Protein AF-A0A843AAJ0-F1 (afdb_monomer_lite)

Secondary structure (DSSP, 8-state):
---EEE----SS-SEEEEEE-TTS-EEEEEE-SS-EEEEEESS-TTT-HHHHHHHT-HHHHHHHHHHHHHHHHHHT-SS-----------

Foldseek 3Di:
DDWDWDDDDDPQFPTKTKDADPQQKIKIWTHNPVDIDIDIQNHDCVVPVPCSCVRVNVVVVVVVVVVVCVVVVVVVPDDDDDDDDDDDDD

Radius of gyration: 18.64 Å; chains: 1; bounding box: 50×24×52 Å

Structure (mmCIF, N/CA/C/O backbone):
data_AF-A0A843AAJ0-F1
#
_entry.id   AF-A0A843AAJ0-F1
#
loop_
_atom_site.group_PDB
_atom_site.id
_atom_site.type_symbol
_atom_site.label_atom_id
_atom_site.label_alt_id
_atom_site.label_comp_id
_atom_site.label_asym_id
_atom_site.label_entity_id
_atom_site.label_seq_id
_atom_site.pdbx_PDB_ins_code
_atom_site.Cartn_x
_atom_site.Cartn_y
_atom_site.Cartn_z
_atom_site.occupancy
_atom_site.B_iso_or_equiv
_atom_site.auth_seq_id
_atom_site.auth_comp_id
_atom_site.auth_asym_id
_atom_site.auth_atom_id
_atom_site.pdbx_PDB_model_num
ATOM 1 N N . MET A 1 1 ? 15.861 -2.350 -6.121 1.00 66.44 1 MET A N 1
ATOM 2 C CA . MET A 1 1 ? 14.733 -3.201 -5.673 1.00 66.44 1 MET A CA 1
ATOM 3 C C . MET A 1 1 ? 13.480 -2.652 -6.336 1.00 66.44 1 MET A C 1
ATOM 5 O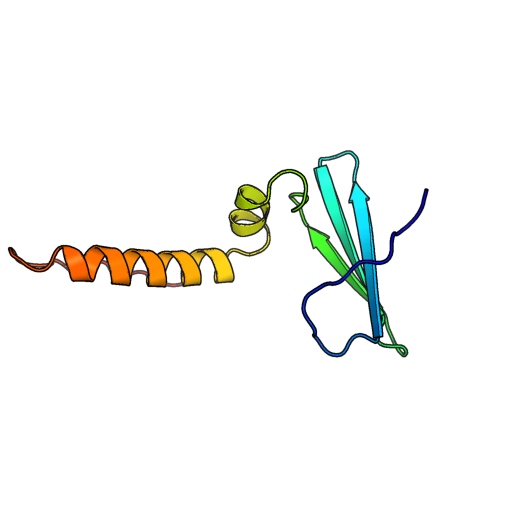 O . MET A 1 1 ? 13.331 -1.441 -6.335 1.00 66.44 1 MET A O 1
ATOM 9 N N . GLY A 1 2 ? 12.665 -3.492 -6.975 1.00 89.19 2 GLY A N 1
ATOM 10 C CA . GLY A 1 2 ? 11.441 -3.076 -7.674 1.00 89.19 2 GLY A CA 1
ATOM 11 C C . GLY A 1 2 ? 10.183 -3.608 -6.990 1.00 89.19 2 GLY A C 1
ATOM 12 O O . GLY A 1 2 ? 10.235 -4.026 -5.832 1.00 89.19 2 GLY A O 1
ATOM 13 N N . PHE A 1 3 ? 9.070 -3.612 -7.720 1.00 94.50 3 PHE A N 1
ATOM 14 C CA . PHE A 1 3 ? 7.812 -4.209 -7.279 1.00 94.50 3 PHE A CA 1
ATOM 15 C C . PHE A 1 3 ? 7.983 -5.691 -6.906 1.00 94.50 3 PHE A C 1
ATOM 17 O O . PHE A 1 3 ? 8.671 -6.446 -7.598 1.00 94.50 3 PHE A O 1
ATOM 24 N N . LYS A 1 4 ? 7.344 -6.112 -5.812 1.00 95.62 4 LYS A N 1
ATOM 25 C CA . LYS A 1 4 ? 7.306 -7.499 -5.331 1.00 95.62 4 LYS A CA 1
ATOM 26 C C . LYS A 1 4 ? 5.943 -8.098 -5.629 1.00 95.62 4 LYS A C 1
ATOM 28 O O . LYS A 1 4 ? 4.942 -7.414 -5.478 1.00 95.62 4 LYS A O 1
ATOM 33 N N . LYS A 1 5 ? 5.892 -9.371 -6.019 1.00 95.94 5 LYS A N 1
ATOM 34 C CA . LYS A 1 5 ? 4.615 -10.064 -6.219 1.00 95.94 5 LYS A CA 1
ATOM 35 C C . LYS A 1 5 ? 3.912 -10.256 -4.873 1.00 95.94 5 LYS A C 1
ATOM 37 O O . LYS A 1 5 ? 4.545 -10.715 -3.921 1.00 95.94 5 LYS A O 1
ATOM 42 N N . THR A 1 6 ? 2.630 -9.925 -4.809 1.00 94.62 6 THR A N 1
ATOM 43 C CA . THR A 1 6 ? 1.790 -10.055 -3.612 1.00 94.62 6 THR A CA 1
ATOM 44 C C . THR A 1 6 ? 0.513 -10.833 -3.919 1.00 94.62 6 THR A C 1
ATOM 46 O O . THR A 1 6 ? 0.277 -11.254 -5.052 1.00 94.62 6 THR A O 1
ATOM 49 N N . LEU A 1 7 ? -0.279 -11.091 -2.879 1.00 91.56 7 LEU A N 1
ATOM 50 C CA . LEU A 1 7 ? -1.612 -11.675 -2.972 1.00 91.56 7 LEU A CA 1
ATOM 51 C C . LEU A 1 7 ? -2.593 -10.660 -2.388 1.00 91.56 7 LEU A C 1
ATOM 53 O O . LEU A 1 7 ? -2.643 -10.483 -1.172 1.00 91.56 7 LEU A O 1
ATOM 57 N N . GLY A 1 8 ? -3.301 -9.954 -3.265 1.00 87.62 8 GLY A N 1
ATOM 58 C CA . GLY A 1 8 ? -4.365 -9.032 -2.893 1.00 87.62 8 GLY A CA 1
ATOM 59 C C . GLY A 1 8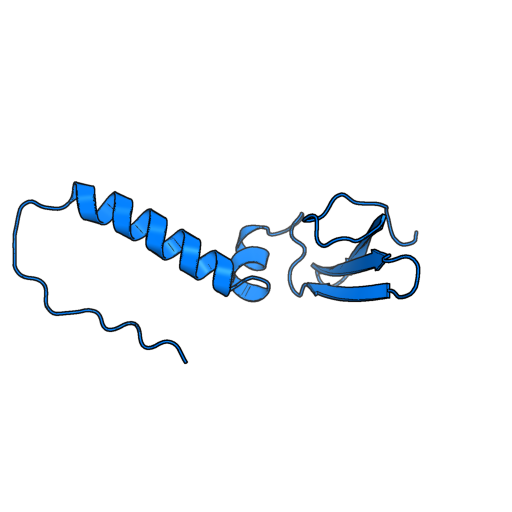 ? -5.748 -9.671 -2.987 1.00 87.62 8 GLY A C 1
ATOM 60 O O . GLY A 1 8 ? -5.909 -10.868 -3.230 1.00 87.62 8 GLY A O 1
ATOM 61 N N . GLU A 1 9 ? -6.770 -8.845 -2.789 1.00 87.75 9 GLU A N 1
ATOM 62 C CA . GLU A 1 9 ? -8.168 -9.237 -2.962 1.00 87.75 9 GLU A CA 1
ATOM 63 C C . GLU A 1 9 ? -8.443 -9.648 -4.425 1.00 87.75 9 GLU A C 1
ATOM 65 O O . GLU A 1 9 ? -8.130 -8.873 -5.334 1.00 87.75 9 GLU A O 1
ATOM 70 N N . PRO A 1 10 ? -9.063 -10.815 -4.688 1.00 91.56 10 PRO A N 1
ATOM 71 C CA . PRO A 1 10 ? -9.407 -11.228 -6.046 1.00 91.56 10 PRO A CA 1
ATOM 72 C C . PRO A 1 10 ? -10.448 -10.293 -6.685 1.00 91.56 10 PRO A C 1
ATOM 74 O O . PRO A 1 10 ? -11.607 -10.254 -6.282 1.00 91.56 10 PRO A O 1
ATOM 77 N N . LYS A 1 11 ? -10.036 -9.564 -7.722 1.00 92.56 11 LYS A N 1
ATOM 78 C CA . LYS A 1 11 ? -10.836 -8.612 -8.521 1.00 92.56 11 LYS A CA 1
ATOM 79 C C . LYS A 1 11 ? -10.852 -8.959 -10.016 1.00 92.56 11 LYS A C 1
ATOM 81 O O . LYS A 1 11 ? -11.324 -8.166 -10.825 1.00 92.56 11 LYS A O 1
ATOM 86 N N . GLY A 1 12 ? -10.349 -10.139 -10.383 1.00 95.12 12 GLY A N 1
ATOM 87 C CA . GLY A 1 12 ? -10.202 -10.590 -11.773 1.00 95.12 12 GLY A CA 1
ATOM 88 C C . GLY A 1 12 ? -8.824 -10.313 -12.382 1.00 95.12 12 GLY A C 1
ATOM 89 O O . GLY A 1 12 ? -8.617 -10.573 -13.564 1.00 95.12 12 GLY A O 1
ATOM 90 N N . GLN A 1 13 ? -7.881 -9.809 -11.589 1.00 97.00 13 GLN A N 1
ATOM 91 C CA . GLN A 1 13 ? -6.489 -9.648 -11.980 1.00 97.00 13 GLN A CA 1
ATOM 92 C C . GLN A 1 13 ? -5.757 -10.999 -12.038 1.00 97.00 13 GLN A C 1
ATOM 94 O O . GLN A 1 13 ? -6.061 -11.937 -11.299 1.00 97.00 13 GLN A O 1
ATOM 99 N N . ARG A 1 14 ? -4.765 -11.091 -12.924 1.00 97.25 14 ARG A N 1
ATOM 100 C CA . ARG A 1 14 ? -3.872 -12.244 -13.121 1.00 97.25 14 ARG A CA 1
ATOM 101 C C . ARG A 1 14 ? -2.731 -12.268 -12.106 1.00 97.25 14 ARG A C 1
ATOM 103 O O . ARG A 1 14 ? -2.222 -13.342 -11.779 1.00 97.25 14 ARG A O 1
ATOM 110 N N . ALA A 1 15 ? -2.286 -11.092 -11.672 1.00 96.88 15 ALA A N 1
ATOM 111 C CA . ALA A 1 15 ? -1.226 -10.933 -10.691 1.00 96.88 15 ALA A CA 1
ATOM 112 C C . ALA A 1 15 ? -1.322 -9.586 -9.972 1.00 96.88 15 ALA A C 1
ATOM 114 O O . ALA A 1 15 ? -1.794 -8.593 -10.531 1.00 96.88 15 ALA A O 1
ATOM 115 N N . ASP A 1 16 ? -0.774 -9.567 -8.762 1.00 97.69 16 ASP A N 1
ATOM 116 C CA . ASP A 1 16 ? -0.682 -8.392 -7.912 1.00 97.69 16 ASP A CA 1
ATOM 117 C C . ASP A 1 16 ? 0.784 -8.144 -7.594 1.00 97.69 16 ASP A C 1
ATOM 119 O O . ASP A 1 16 ? 1.569 -9.075 -7.364 1.00 97.69 16 ASP A O 1
ATOM 123 N N . TYR A 1 17 ? 1.143 -6.871 -7.556 1.00 96.94 17 TYR A N 1
ATOM 124 C CA . TYR A 1 17 ? 2.461 -6.434 -7.160 1.00 96.94 17 TYR A CA 1
ATOM 125 C C . TYR A 1 17 ? 2.369 -5.257 -6.198 1.00 96.94 17 TYR A C 1
ATOM 127 O O . TYR A 1 17 ? 1.494 -4.404 -6.335 1.00 96.94 17 TYR A O 1
ATOM 135 N N . SER A 1 18 ? 3.308 -5.165 -5.261 1.00 96.00 18 SER A N 1
ATOM 136 C CA . SER A 1 18 ? 3.415 -4.046 -4.333 1.00 96.00 18 SER A CA 1
ATOM 137 C C . SER A 1 18 ? 4.807 -3.432 -4.307 1.00 96.00 18 SER A C 1
ATOM 139 O O . SER A 1 18 ? 5.820 -4.097 -4.551 1.00 96.00 18 SER A O 1
ATOM 141 N N . TYR A 1 19 ? 4.859 -2.142 -3.992 1.00 95.88 19 TYR A N 1
ATOM 142 C CA . TYR A 1 19 ? 6.096 -1.424 -3.732 1.00 95.88 19 TYR A CA 1
ATOM 143 C C . TYR A 1 19 ? 5.921 -0.487 -2.527 1.00 95.8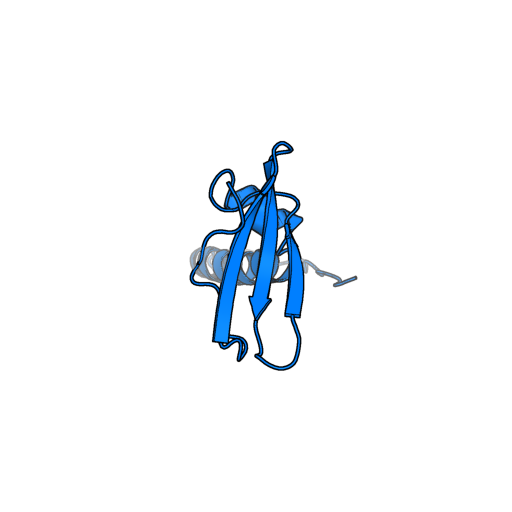8 19 TYR A C 1
ATOM 145 O O . TYR A 1 19 ? 5.099 0.432 -2.603 1.00 95.88 19 TYR A O 1
ATOM 153 N N . PRO A 1 20 ? 6.656 -0.700 -1.418 1.00 95.00 20 PRO A N 1
ATOM 154 C CA . PRO A 1 20 ? 6.624 0.204 -0.274 1.00 95.00 20 PRO A CA 1
ATOM 155 C C . PRO A 1 20 ? 7.345 1.514 -0.610 1.00 95.00 20 PRO A C 1
ATOM 157 O O . PRO A 1 20 ? 8.405 1.513 -1.239 1.00 95.00 20 PRO A O 1
ATOM 160 N N . LEU A 1 21 ? 6.777 2.635 -0.178 1.00 94.44 21 LEU A N 1
ATOM 161 C CA . LEU A 1 21 ? 7.341 3.969 -0.356 1.00 94.44 21 LEU A CA 1
ATOM 162 C C . LEU A 1 21 ? 8.062 4.418 0.920 1.00 94.44 21 LEU A C 1
ATOM 164 O O . LEU A 1 21 ? 7.643 4.111 2.034 1.00 94.44 21 LEU A O 1
ATOM 168 N N . GLU A 1 22 ? 9.119 5.214 0.769 1.00 93.56 22 GLU A N 1
ATOM 169 C CA . GLU A 1 22 ? 9.912 5.718 1.903 1.00 93.56 22 GLU A CA 1
ATOM 170 C C . GLU A 1 22 ? 9.093 6.588 2.865 1.00 93.56 22 GLU A C 1
ATOM 172 O O . GLU A 1 22 ? 9.351 6.616 4.066 1.00 93.56 22 GLU A O 1
ATOM 177 N N . ASN A 1 23 ? 8.052 7.252 2.353 1.00 93.88 23 ASN A N 1
ATOM 178 C CA . ASN A 1 23 ? 7.139 8.064 3.152 1.00 93.88 23 ASN A CA 1
ATOM 179 C C . ASN A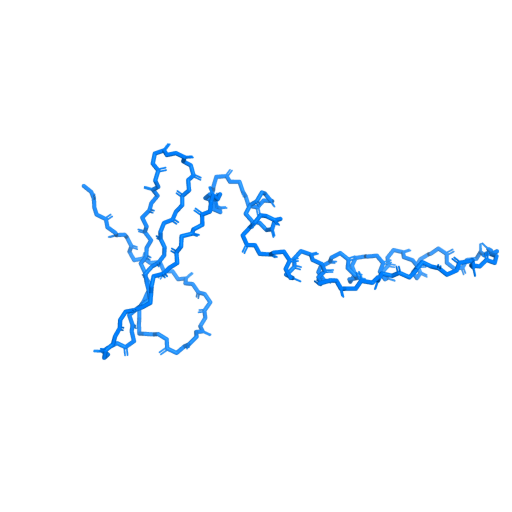 1 23 ? 6.130 7.233 3.970 1.00 93.88 23 ASN A C 1
ATOM 181 O O . ASN A 1 23 ? 5.236 7.810 4.582 1.00 93.88 23 ASN A O 1
ATOM 185 N N . GLY A 1 24 ? 6.247 5.902 3.969 1.00 93.44 24 GLY A N 1
ATOM 186 C CA . GLY A 1 24 ? 5.356 5.007 4.701 1.00 93.44 24 GLY A CA 1
ATOM 187 C C . GLY A 1 24 ? 4.038 4.693 3.995 1.00 93.44 24 GLY A C 1
ATOM 188 O O . GLY A 1 24 ? 3.179 4.098 4.633 1.00 93.44 24 GLY A O 1
ATOM 189 N N . GLY A 1 25 ? 3.882 5.068 2.722 1.00 95.69 25 GLY A N 1
ATOM 190 C CA . GLY A 1 25 ? 2.784 4.608 1.868 1.00 95.69 25 GLY A CA 1
ATOM 191 C C . GLY A 1 25 ? 3.169 3.387 1.033 1.00 95.69 25 GLY A C 1
ATOM 192 O O . GLY A 1 25 ? 4.289 2.876 1.119 1.00 95.69 25 GLY A O 1
ATOM 193 N N . ARG A 1 26 ? 2.264 2.942 0.161 1.00 95.38 26 ARG A N 1
ATOM 194 C CA . ARG A 1 26 ? 2.493 1.783 -0.713 1.00 95.38 26 ARG A CA 1
ATOM 195 C C . ARG A 1 26 ? 1.838 1.977 -2.073 1.00 95.38 26 ARG A C 1
ATOM 197 O O . ARG A 1 26 ? 0.804 2.621 -2.187 1.00 95.38 26 ARG A O 1
ATOM 204 N N . ILE A 1 27 ? 2.449 1.437 -3.123 1.00 95.88 27 ILE A N 1
ATOM 205 C CA . ILE A 1 27 ? 1.816 1.321 -4.441 1.00 95.88 27 ILE A CA 1
ATOM 206 C C . ILE A 1 27 ? 1.430 -0.133 -4.652 1.00 95.88 27 ILE A C 1
ATOM 208 O O . ILE A 1 27 ? 2.271 -1.019 -4.507 1.00 95.88 27 ILE A O 1
ATOM 212 N N . HIS A 1 28 ? 0.187 -0.361 -5.050 1.00 95.69 28 HIS A N 1
ATOM 213 C CA . HIS A 1 28 ? -0.312 -1.649 -5.501 1.00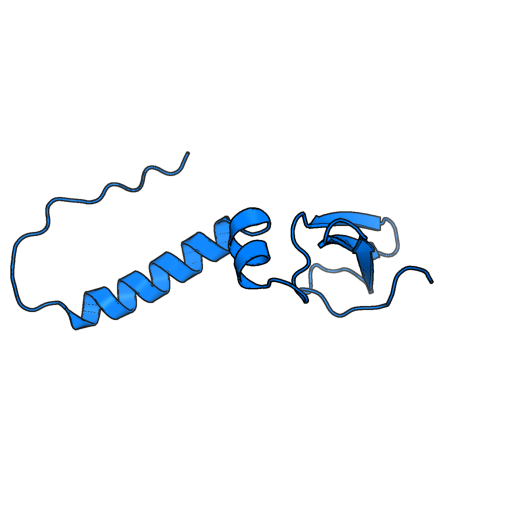 95.69 28 HIS A CA 1
ATOM 214 C C . HIS A 1 28 ? -0.626 -1.592 -6.987 1.00 95.69 28 HIS A C 1
ATOM 216 O O . HIS A 1 28 ? -1.314 -0.686 -7.455 1.00 95.69 28 HIS A O 1
ATOM 222 N N . LEU A 1 29 ? -0.134 -2.582 -7.718 1.00 96.44 29 LEU A N 1
ATOM 223 C CA . LEU A 1 29 ? -0.296 -2.727 -9.152 1.00 96.44 29 LEU A CA 1
ATOM 224 C C . LEU A 1 29 ? -0.979 -4.063 -9.443 1.00 96.44 29 LEU A C 1
ATOM 226 O O . LEU A 1 29 ? -0.477 -5.117 -9.062 1.00 96.44 29 LEU A O 1
ATOM 230 N N . LEU A 1 30 ? -2.114 -4.007 -10.126 1.00 97.25 30 LEU A N 1
ATOM 231 C CA . LEU A 1 30 ? -2.902 -5.156 -10.548 1.00 97.25 30 LEU A CA 1
ATOM 232 C C . LEU A 1 30 ? -2.740 -5.332 -12.057 1.00 97.25 30 LEU A C 1
ATOM 234 O O . LEU A 1 30 ? -2.987 -4.389 -12.813 1.00 97.25 30 LEU A O 1
ATOM 238 N N . ASP A 1 31 ? -2.347 -6.528 -12.481 1.00 97.56 31 ASP A N 1
ATOM 239 C CA . ASP A 1 31 ? -2.199 -6.916 -13.886 1.00 97.56 31 ASP A CA 1
ATOM 240 C C . ASP A 1 31 ? -3.445 -7.675 -14.356 1.00 97.56 31 ASP A C 1
ATOM 242 O O . ASP A 1 31 ? -3.703 -8.780 -13.878 1.00 97.56 31 ASP A O 1
ATOM 246 N N . TYR A 1 32 ? -4.211 -7.120 -15.296 1.00 97.56 32 TYR A N 1
ATOM 247 C CA . TYR A 1 32 ? -5.370 -7.799 -15.899 1.00 97.56 32 TYR A CA 1
ATOM 248 C C . TYR A 1 32 ? -5.029 -8.489 -17.232 1.00 97.56 32 TYR A C 1
ATOM 250 O O . TYR A 1 32 ? -5.825 -9.259 -17.766 1.00 97.56 32 TYR A O 1
ATOM 258 N N . GLY A 1 33 ? -3.811 -8.301 -17.740 1.00 97.44 33 GLY A N 1
ATOM 259 C CA . GLY A 1 33 ? -3.303 -8.838 -18.999 1.00 97.44 33 GLY A CA 1
ATOM 260 C C . GLY A 1 33 ? -3.455 -7.901 -20.194 1.00 97.44 33 GLY A C 1
ATOM 261 O O . GLY A 1 33 ? -2.585 -7.899 -21.059 1.00 97.44 33 GLY A O 1
ATOM 262 N N . ASP A 1 34 ? -4.520 -7.108 -20.236 1.00 97.75 34 ASP A N 1
ATOM 263 C CA . ASP A 1 34 ? -4.791 -6.078 -21.247 1.00 97.75 34 ASP A CA 1
ATOM 264 C C . ASP A 1 34 ? -4.481 -4.662 -20.735 1.00 97.75 34 ASP A C 1
ATOM 266 O O . ASP A 1 34 ? -4.144 -3.767 -21.510 1.00 97.75 34 ASP A O 1
ATOM 270 N N . HIS A 1 35 ? -4.565 -4.461 -19.421 1.00 97.44 35 HIS A N 1
ATOM 271 C CA . HIS A 1 35 ? -4.243 -3.211 -18.757 1.00 97.44 35 HIS A CA 1
ATOM 272 C C . HIS A 1 35 ? -3.709 -3.446 -17.342 1.00 97.44 35 HIS A C 1
ATOM 274 O O . HIS A 1 35 ? -3.840 -4.524 -16.754 1.00 97.44 35 HIS A O 1
ATOM 280 N N . TYR A 1 36 ? -3.142 -2.382 -16.779 1.00 96.62 36 TYR A N 1
ATOM 281 C CA . TYR A 1 36 ? -2.766 -2.320 -15.376 1.00 96.62 36 TYR A CA 1
ATOM 282 C C . TYR A 1 36 ? -3.682 -1.355 -14.631 1.00 96.62 36 TYR A C 1
ATOM 284 O O . TYR A 1 36 ? -4.026 -0.286 -15.143 1.00 96.62 36 TYR A O 1
ATOM 292 N N . ARG A 1 37 ? -4.032 -1.694 -13.390 1.00 97.38 37 ARG A N 1
ATOM 293 C CA . ARG A 1 37 ? -4.577 -0.727 -12.428 1.00 97.38 37 ARG A CA 1
ATOM 294 C C . ARG A 1 37 ? -3.579 -0.519 -11.313 1.00 97.38 37 ARG A C 1
ATOM 296 O O . ARG A 1 37 ? -3.146 -1.480 -10.691 1.00 97.38 37 ARG A O 1
ATOM 303 N N . ALA A 1 38 ? -3.265 0.737 -11.038 1.00 95.44 38 ALA A N 1
ATOM 304 C CA . ALA A 1 38 ? -2.467 1.110 -9.887 1.00 95.44 38 ALA A CA 1
ATOM 305 C C . ALA A 1 38 ? -3.337 1.852 -8.872 1.00 95.44 38 ALA A C 1
ATOM 307 O O . ALA A 1 38 ? -4.149 2.694 -9.255 1.00 95.44 38 ALA A O 1
ATOM 308 N N . HIS A 1 39 ? -3.145 1.564 -7.591 1.00 93.44 39 HIS A N 1
ATOM 309 C CA . HIS A 1 39 ? -3.602 2.425 -6.506 1.00 93.44 39 HIS A CA 1
ATOM 310 C C . HIS A 1 39 ? -2.446 2.718 -5.558 1.00 93.44 39 HIS A C 1
ATOM 312 O O . HIS A 1 39 ? -1.467 1.970 -5.488 1.00 93.44 39 HIS A O 1
ATOM 318 N N . ARG A 1 40 ? -2.552 3.853 -4.873 1.00 94.44 40 ARG A N 1
ATOM 319 C CA . ARG A 1 40 ? -1.595 4.285 -3.867 1.00 94.44 40 ARG A CA 1
ATOM 320 C C . ARG A 1 40 ? -2.301 4.312 -2.525 1.00 94.44 40 ARG A C 1
ATOM 322 O O . ARG A 1 40 ? -3.273 5.045 -2.377 1.00 94.44 40 ARG A O 1
ATOM 329 N N . ASP A 1 41 ? -1.744 3.575 -1.583 1.00 94.81 41 ASP A N 1
ATOM 330 C CA . ASP A 1 41 ? -2.093 3.651 -0.177 1.00 94.81 41 ASP A CA 1
ATOM 331 C C . ASP A 1 41 ? -1.257 4.756 0.468 1.00 94.81 41 ASP A C 1
ATOM 333 O O . ASP A 1 41 ? -0.039 4.865 0.240 1.00 94.81 41 ASP A O 1
ATOM 337 N N . ASN A 1 42 ? -1.908 5.596 1.265 1.00 95.31 42 ASN A N 1
ATOM 338 C CA . ASN A 1 42 ? -1.229 6.610 2.060 1.00 95.31 42 ASN A CA 1
ATOM 339 C C . ASN A 1 42 ? -0.491 5.972 3.235 1.00 95.31 42 ASN A C 1
ATOM 341 O O . ASN A 1 42 ? 0.581 6.457 3.605 1.00 95.31 42 ASN A O 1
ATOM 345 N N . VAL A 1 43 ? -1.044 4.887 3.782 1.00 95.25 43 VAL A N 1
ATOM 346 C CA . VAL A 1 43 ? -0.487 4.145 4.909 1.00 95.25 43 VAL A CA 1
ATOM 347 C C . VAL A 1 43 ? -0.207 2.708 4.483 1.00 95.25 43 VAL A C 1
ATOM 349 O O . VAL A 1 43 ? -1.092 1.988 4.027 1.00 95.25 43 VAL A O 1
ATOM 352 N N . ASP A 1 44 ? 1.048 2.288 4.628 1.00 92.88 44 ASP A N 1
ATOM 353 C CA . ASP A 1 44 ? 1.479 0.930 4.317 1.00 92.88 44 ASP A CA 1
ATOM 354 C C . ASP A 1 44 ? 0.797 -0.079 5.272 1.00 92.88 44 ASP A C 1
ATOM 356 O O . ASP A 1 44 ? 1.014 -0.003 6.489 1.00 92.88 44 ASP A O 1
ATOM 360 N N . PRO A 1 45 ? 0.013 -1.044 4.749 1.00 91.50 45 PRO A N 1
ATOM 361 C CA . PRO A 1 45 ? -0.744 -1.993 5.565 1.00 91.50 45 PRO A CA 1
ATOM 362 C C . PRO A 1 45 ? 0.133 -2.961 6.371 1.00 91.50 45 PRO A C 1
ATOM 364 O O . PRO A 1 45 ? -0.325 -3.473 7.391 1.00 91.50 45 PRO A O 1
ATOM 367 N N . ASP A 1 46 ? 1.387 -3.200 5.968 1.00 91.75 46 ASP A N 1
ATOM 368 C CA . ASP A 1 46 ? 2.309 -4.053 6.732 1.00 91.75 46 ASP A CA 1
ATOM 369 C C . ASP A 1 46 ? 2.930 -3.291 7.910 1.00 91.75 46 ASP A C 1
ATOM 371 O O . ASP A 1 46 ? 3.407 -3.906 8.866 1.00 91.75 46 ASP A O 1
ATOM 375 N N . ARG A 1 47 ? 2.956 -1.953 7.837 1.00 92.81 47 ARG A N 1
ATOM 376 C CA . ARG A 1 47 ? 3.515 -1.087 8.882 1.00 92.81 47 ARG A CA 1
ATOM 377 C C . ARG A 1 47 ? 2.452 -0.612 9.868 1.00 92.81 47 ARG A C 1
ATOM 379 O O . ARG A 1 47 ? 2.708 -0.631 11.070 1.00 92.81 47 ARG A O 1
ATOM 386 N N . ASP A 1 48 ? 1.306 -0.156 9.371 1.00 93.75 48 ASP A N 1
ATOM 387 C CA . ASP A 1 48 ? 0.191 0.342 10.179 1.00 93.75 48 ASP A CA 1
ATOM 388 C C . ASP A 1 48 ? -1.159 -0.116 9.585 1.00 93.75 48 ASP A C 1
ATOM 390 O O . ASP A 1 48 ? -1.806 0.616 8.828 1.00 93.75 48 ASP A O 1
ATOM 394 N N . PRO A 1 49 ? -1.608 -1.340 9.922 1.00 91.56 49 PRO A N 1
ATOM 395 C CA . PRO A 1 49 ? -2.839 -1.912 9.378 1.00 91.56 49 PRO A CA 1
ATOM 396 C C . PRO A 1 49 ? -4.103 -1.170 9.837 1.00 91.56 49 PRO A C 1
ATOM 398 O O . PRO A 1 49 ? -5.100 -1.150 9.114 1.00 91.56 49 PRO A O 1
ATOM 401 N N . ILE A 1 50 ? -4.083 -0.551 11.025 1.00 92.81 50 ILE A N 1
ATOM 402 C CA . ILE A 1 50 ? -5.228 0.210 11.546 1.00 92.81 50 ILE A CA 1
ATOM 403 C C . ILE A 1 50 ? -5.323 1.552 10.821 1.00 92.81 50 ILE A C 1
ATOM 405 O O . ILE A 1 50 ? -6.406 1.921 10.361 1.00 92.81 50 ILE A O 1
ATOM 409 N N . GLY A 1 51 ? -4.201 2.260 10.675 1.00 92.56 51 GLY A N 1
ATOM 410 C CA . GLY A 1 51 ? -4.131 3.490 9.893 1.00 92.56 51 GLY A CA 1
ATOM 411 C C . GLY A 1 51 ? -4.562 3.258 8.448 1.00 92.56 51 GLY A C 1
ATOM 412 O O . GLY A 1 51 ? -5.424 3.980 7.951 1.00 92.56 51 GLY A O 1
ATOM 413 N N . HIS A 1 52 ? -4.067 2.197 7.807 1.00 93.25 52 HIS A N 1
ATOM 414 C CA . HIS A 1 52 ? -4.495 1.812 6.460 1.00 93.25 52 HIS A CA 1
ATOM 415 C C . HIS A 1 52 ? -6.017 1.619 6.364 1.00 93.25 52 HIS A C 1
ATOM 417 O O . HIS A 1 52 ? -6.670 2.168 5.475 1.00 93.25 52 HIS A O 1
ATOM 423 N N . LEU A 1 53 ? -6.617 0.901 7.320 1.00 91.56 53 LEU A N 1
ATOM 424 C CA . LEU A 1 53 ? -8.061 0.680 7.334 1.00 91.56 53 LEU A CA 1
ATOM 425 C C . LEU A 1 53 ? -8.854 1.997 7.431 1.00 91.56 53 LEU A C 1
ATOM 427 O O . LEU A 1 53 ? -9.865 2.152 6.749 1.00 91.56 53 LEU A O 1
ATOM 431 N N . ILE A 1 54 ? -8.403 2.942 8.257 1.00 92.00 54 ILE A N 1
ATOM 432 C CA . ILE A 1 54 ? -9.089 4.223 8.487 1.00 92.00 54 ILE A CA 1
ATOM 433 C C . ILE A 1 54 ? -8.917 5.177 7.299 1.00 92.00 54 ILE A C 1
ATOM 435 O O . ILE A 1 54 ? -9.897 5.779 6.856 1.00 92.00 54 ILE A O 1
ATOM 439 N N . TYR A 1 55 ? -7.690 5.329 6.796 1.00 91.88 55 TYR A N 1
ATOM 440 C CA . TYR A 1 55 ? -7.351 6.361 5.812 1.00 91.88 55 TYR A CA 1
ATOM 441 C C . TYR A 1 55 ? -7.526 5.903 4.363 1.00 91.88 55 TYR A C 1
ATOM 443 O O . TYR A 1 55 ? -7.976 6.693 3.535 1.00 91.88 55 TYR A O 1
ATOM 451 N N . ASP A 1 56 ? -7.215 4.643 4.057 1.00 91.38 56 ASP A N 1
ATOM 452 C CA . ASP A 1 56 ? -7.253 4.119 2.687 1.00 91.38 56 ASP A CA 1
ATOM 453 C C . ASP A 1 56 ? -8.510 3.266 2.422 1.00 91.38 56 ASP A C 1
ATOM 455 O O . ASP A 1 56 ? -8.948 3.140 1.277 1.00 91.38 56 ASP A O 1
ATOM 459 N N . SER A 1 57 ? -9.155 2.734 3.472 1.00 88.69 57 SER A N 1
ATOM 460 C CA . SER A 1 57 ? -10.350 1.873 3.369 1.00 88.69 57 SER A CA 1
ATOM 461 C C . SER A 1 57 ? -11.549 2.306 4.246 1.00 88.69 57 SER A C 1
ATOM 463 O O . SER A 1 57 ? -12.175 1.459 4.899 1.00 88.69 57 SER A O 1
ATOM 465 N N . PRO A 1 58 ? -11.980 3.587 4.232 1.00 85.88 58 PRO A N 1
ATOM 466 C CA . PRO A 1 58 ? -12.975 4.116 5.178 1.00 85.88 58 PRO A CA 1
ATOM 467 C C . PRO A 1 58 ? -14.327 3.386 5.134 1.00 85.88 58 PRO A C 1
ATOM 469 O O . PRO A 1 58 ? -14.989 3.213 6.156 1.00 85.88 58 PRO A O 1
ATOM 472 N N . ARG A 1 59 ? -14.739 2.885 3.963 1.00 86.69 59 ARG A N 1
ATOM 473 C CA . ARG A 1 59 ? -15.973 2.090 3.826 1.00 86.69 59 ARG A CA 1
ATOM 474 C C . ARG A 1 59 ? -15.912 0.775 4.604 1.00 86.69 59 ARG A C 1
ATOM 476 O O . ARG A 1 59 ? -16.906 0.385 5.211 1.00 86.69 59 ARG A O 1
ATOM 483 N N . ILE A 1 60 ? -14.761 0.104 4.590 1.00 85.75 60 ILE A N 1
ATOM 484 C CA . ILE A 1 60 ? -14.556 -1.150 5.324 1.00 85.75 60 ILE A CA 1
ATOM 485 C C . ILE A 1 60 ? -14.500 -0.854 6.824 1.00 85.75 60 ILE A C 1
ATOM 487 O O . ILE A 1 60 ? -15.137 -1.561 7.604 1.00 85.75 60 ILE A O 1
ATOM 491 N N . ALA A 1 61 ? -13.826 0.230 7.224 1.00 86.62 61 ALA A N 1
ATOM 492 C CA . ALA A 1 61 ? -13.793 0.678 8.615 1.00 86.62 61 ALA A CA 1
ATOM 493 C C . ALA A 1 61 ? -15.208 0.905 9.179 1.00 86.62 61 ALA A C 1
ATOM 495 O O . ALA A 1 61 ? -15.538 0.393 10.250 1.00 86.62 61 ALA A O 1
ATOM 496 N N . LEU A 1 62 ? -16.072 1.600 8.429 1.00 88.12 62 LEU A N 1
ATOM 497 C CA . LEU A 1 62 ? -17.468 1.832 8.816 1.00 88.12 62 LEU A CA 1
ATOM 498 C C . LEU A 1 62 ? -18.272 0.530 8.921 1.00 88.12 62 LEU A C 1
ATOM 500 O O . LEU A 1 62 ? -19.009 0.343 9.890 1.00 88.12 62 LEU A O 1
ATOM 504 N N . ALA A 1 63 ? -18.120 -0.381 7.956 1.00 88.56 63 ALA A N 1
ATOM 505 C CA . ALA A 1 63 ? -18.812 -1.669 7.980 1.00 88.56 63 ALA A CA 1
ATOM 506 C C . ALA A 1 63 ? -18.414 -2.508 9.207 1.00 88.56 63 ALA A C 1
ATOM 508 O O . ALA A 1 63 ? -19.281 -3.043 9.901 1.00 88.56 63 ALA A O 1
ATOM 509 N N . LEU A 1 64 ? -17.116 -2.576 9.518 1.00 87.75 64 LEU A N 1
ATOM 510 C CA . LEU A 1 64 ? -16.614 -3.263 10.709 1.00 87.75 64 LEU A CA 1
ATOM 511 C C . LEU A 1 64 ? -17.119 -2.602 11.996 1.00 87.75 64 LEU A C 1
ATOM 513 O O . LEU A 1 64 ? -17.591 -3.300 12.895 1.00 87.75 64 LEU A O 1
ATOM 517 N N . GLY A 1 65 ? -17.093 -1.269 12.062 1.00 87.69 65 GLY A N 1
ATOM 518 C CA . GLY A 1 65 ? -17.625 -0.509 13.194 1.00 87.69 65 GLY A CA 1
ATOM 519 C C . GLY A 1 65 ? -19.107 -0.794 13.450 1.00 87.69 65 GLY A C 1
ATOM 520 O O . GLY A 1 65 ? -19.496 -1.027 14.594 1.00 87.69 65 GLY A O 1
ATOM 521 N N . ALA A 1 66 ? -19.926 -0.864 12.397 1.00 89.62 66 ALA A N 1
ATOM 522 C CA . ALA A 1 66 ? -21.347 -1.189 12.510 1.00 89.62 66 ALA A CA 1
ATOM 523 C C . ALA A 1 66 ? -21.588 -2.621 13.021 1.00 89.62 66 ALA A C 1
ATOM 525 O O . ALA A 1 66 ? -22.454 -2.832 13.872 1.00 89.62 66 ALA A O 1
ATOM 526 N N . ILE A 1 67 ? -20.809 -3.603 12.549 1.00 90.25 67 ILE A N 1
ATOM 527 C CA . ILE A 1 67 ? -20.910 -4.998 13.008 1.00 90.25 67 ILE A CA 1
ATOM 528 C C . ILE A 1 67 ? -20.536 -5.100 14.489 1.00 90.25 67 ILE A C 1
ATOM 530 O O . ILE A 1 67 ? -21.302 -5.652 15.281 1.00 90.25 67 ILE A O 1
ATOM 534 N N . VAL A 1 68 ? -19.386 -4.540 14.876 1.00 90.06 68 VAL A N 1
ATOM 535 C CA . VAL A 1 68 ? -18.906 -4.568 16.266 1.00 90.06 68 VAL A CA 1
ATOM 536 C C . VAL A 1 68 ? -19.877 -3.826 17.185 1.00 90.06 68 VAL A C 1
ATOM 538 O O . VAL A 1 68 ? -20.286 -4.372 18.209 1.00 90.06 68 VAL A O 1
ATOM 541 N N . GLY A 1 69 ? -20.318 -2.627 16.797 1.00 88.50 69 GLY A N 1
ATOM 542 C CA . GLY A 1 69 ? -21.305 -1.848 17.545 1.00 88.50 69 GLY A CA 1
ATOM 543 C C . GLY A 1 69 ? -22.642 -2.577 17.694 1.00 88.50 69 GLY A C 1
ATOM 544 O O . GLY A 1 69 ? -23.218 -2.584 18.778 1.00 88.50 69 GLY A O 1
ATOM 545 N N . GLY A 1 70 ? -23.107 -3.268 16.649 1.00 89.69 70 GLY A N 1
ATOM 546 C CA . GLY A 1 70 ? -24.317 -4.088 16.705 1.00 89.69 70 GLY A CA 1
ATOM 547 C C . GLY A 1 70 ? -24.195 -5.295 17.643 1.00 89.69 70 GLY A C 1
ATOM 548 O O . GLY A 1 70 ? -25.149 -5.616 18.353 1.00 89.69 70 GLY A O 1
ATOM 549 N N . LEU A 1 71 ? -23.034 -5.955 17.680 1.00 86.75 71 LEU A N 1
ATOM 550 C CA . LEU A 1 71 ? -22.768 -7.072 18.595 1.00 86.75 71 LEU A CA 1
ATOM 551 C C . LEU A 1 71 ? -22.682 -6.604 20.054 1.00 86.75 71 LEU A C 1
ATOM 553 O O . LEU A 1 71 ? -23.329 -7.191 20.923 1.00 86.75 71 LEU A O 1
ATOM 557 N N . LEU A 1 72 ? -21.945 -5.522 20.318 1.00 83.62 72 LEU 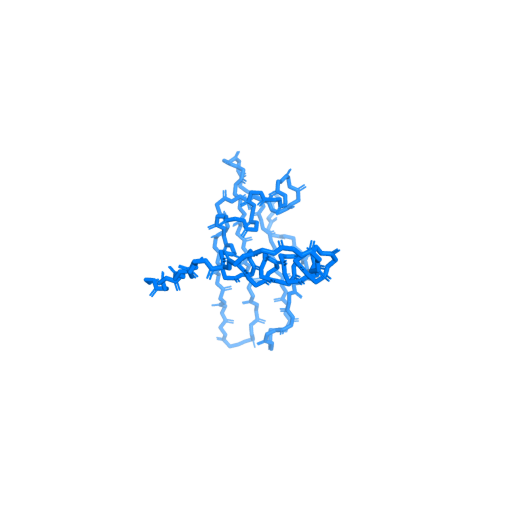A N 1
ATOM 558 C CA . LEU A 1 72 ? -21.817 -4.945 21.660 1.00 83.62 72 LEU A CA 1
ATOM 559 C C . LEU A 1 72 ? -23.147 -4.355 22.153 1.00 83.62 72 LEU A C 1
ATOM 561 O O . LEU A 1 72 ? -23.541 -4.583 23.296 1.00 83.62 72 LEU A O 1
ATOM 565 N N . GLY A 1 73 ? -23.888 -3.671 21.278 1.00 74.12 73 GLY A N 1
ATOM 566 C CA . GLY A 1 73 ? -25.201 -3.100 21.584 1.00 74.12 73 GLY A CA 1
ATOM 567 C C . GLY A 1 73 ? -26.255 -4.159 21.918 1.00 74.12 73 GLY A C 1
ATOM 568 O O . GLY A 1 73 ? -27.044 -3.970 22.843 1.00 74.12 73 GLY A O 1
ATOM 569 N N . LYS A 1 74 ? -26.223 -5.320 21.249 1.00 58.53 74 LYS A N 1
ATOM 570 C CA . LYS A 1 74 ? -27.087 -6.470 21.583 1.00 58.53 74 LYS A CA 1
ATOM 571 C C . LYS A 1 74 ? -26.787 -7.074 22.954 1.00 58.53 74 LYS A C 1
ATOM 573 O O . LYS A 1 74 ? -27.689 -7.626 23.574 1.00 58.53 74 LYS A O 1
ATOM 578 N N . SER A 1 75 ? -25.558 -6.945 23.452 1.00 55.34 75 SER A N 1
ATOM 579 C CA . SER A 1 75 ? -25.210 -7.384 24.807 1.00 55.34 75 SER A CA 1
ATOM 580 C C . SER A 1 75 ? -25.689 -6.410 25.893 1.00 55.34 75 SER A C 1
ATOM 582 O O . SER A 1 75 ? -25.756 -6.794 27.059 1.00 55.34 75 SER A O 1
ATOM 584 N N . SER A 1 76 ? -26.038 -5.170 25.528 1.00 53.59 76 SER A N 1
ATOM 585 C CA . SER A 1 76 ? -26.404 -4.099 26.465 1.00 53.59 76 SER A CA 1
ATOM 586 C C . SER A 1 76 ? -27.915 -3.854 26.580 1.00 53.59 76 SER A C 1
ATOM 588 O O . SER A 1 76 ? -28.335 -2.925 27.269 1.00 53.59 76 SER A O 1
ATOM 590 N N . SER A 1 77 ? -28.764 -4.671 25.943 1.00 49.88 77 SER A N 1
ATOM 591 C CA . SER A 1 77 ? -30.221 -4.489 25.966 1.00 49.88 77 SER A CA 1
ATOM 592 C C . SER A 1 77 ? -30.861 -4.999 27.268 1.00 49.88 77 SER A C 1
ATOM 594 O O . SER A 1 77 ? -31.604 -5.982 27.284 1.00 49.88 77 SER A O 1
ATOM 596 N N . LYS A 1 78 ? -30.582 -4.307 28.371 1.00 50.47 78 LYS A N 1
ATOM 597 C CA . LYS A 1 78 ? -31.457 -4.204 29.545 1.00 50.47 78 LYS A CA 1
ATOM 598 C C . LYS A 1 78 ? -31.345 -2.774 30.075 1.00 50.47 78 LYS A C 1
ATOM 600 O O . LYS A 1 78 ? -30.507 -2.494 30.919 1.00 50.47 78 LYS A O 1
ATOM 605 N N . GLY A 1 79 ? -32.216 -1.896 29.582 1.00 49.53 79 GLY A N 1
ATOM 606 C CA . GLY A 1 79 ? -32.515 -0.624 30.238 1.00 49.53 79 GLY A CA 1
ATOM 607 C C . GLY A 1 79 ? -32.278 0.632 29.403 1.00 49.53 79 GLY A C 1
ATOM 608 O O . GLY A 1 79 ? -31.148 1.049 29.207 1.00 49.53 79 GLY A O 1
ATOM 609 N N . ASP A 1 80 ? -33.405 1.261 29.077 1.00 51.88 80 ASP A N 1
ATOM 610 C CA . ASP A 1 80 ? -33.625 2.701 28.906 1.00 51.88 80 ASP A CA 1
ATOM 611 C C . ASP A 1 80 ? -33.420 3.363 27.528 1.00 51.88 80 ASP A C 1
ATOM 613 O O . ASP A 1 80 ? -32.657 2.929 26.670 1.00 51.88 80 ASP A O 1
ATOM 617 N N . LYS A 1 81 ? -34.277 4.363 27.309 1.00 51.47 81 LYS A N 1
ATOM 618 C CA . LYS A 1 81 ? -34.848 4.827 26.038 1.00 51.47 81 LYS A CA 1
ATOM 619 C C . LYS A 1 81 ? -33.822 5.512 25.130 1.00 51.47 81 LYS A C 1
ATOM 621 O O . LYS A 1 81 ? -33.154 6.462 25.519 1.00 51.47 81 LYS A O 1
ATOM 626 N N . THR A 1 82 ? -33.755 5.040 23.890 1.00 46.53 82 THR A N 1
ATOM 627 C CA . THR A 1 82 ? -32.878 5.524 22.819 1.00 46.53 82 THR A CA 1
ATOM 628 C C . THR A 1 82 ? -33.443 6.763 22.125 1.00 46.53 82 THR A C 1
ATOM 630 O O . THR A 1 82 ? -34.429 6.659 21.397 1.00 46.53 82 THR A O 1
ATOM 633 N N . GLU A 1 83 ? -32.763 7.897 22.281 1.00 47.97 83 GLU A N 1
ATOM 634 C CA . GLU A 1 83 ? -32.790 9.013 21.329 1.00 47.97 83 GLU A CA 1
ATOM 635 C C . GLU A 1 83 ? -31.870 8.662 20.140 1.00 47.97 83 GLU A C 1
ATOM 637 O O . GLU A 1 83 ? -30.746 8.186 20.319 1.00 47.97 83 GLU A O 1
ATOM 642 N N . GLY A 1 84 ? -32.385 8.802 18.916 1.00 45.25 84 GLY A N 1
ATOM 643 C CA . GLY A 1 84 ? -31.802 8.245 17.693 1.00 45.25 84 GLY A CA 1
ATOM 644 C C . GLY A 1 84 ? -30.492 8.901 17.248 1.00 45.25 84 GLY A C 1
ATOM 645 O O . GLY A 1 84 ? -30.433 10.099 16.984 1.00 45.25 84 GLY A O 1
ATOM 646 N N . PHE A 1 85 ? -29.452 8.084 17.069 1.00 43.50 85 PHE A N 1
ATOM 647 C CA . PHE A 1 85 ? -28.202 8.475 16.420 1.00 43.50 85 PHE A CA 1
ATOM 648 C C . PHE A 1 85 ? -28.355 8.359 14.896 1.00 43.50 85 PHE A C 1
ATOM 650 O O . PHE A 1 85 ? -28.290 7.271 14.321 1.00 43.50 85 PHE A O 1
ATOM 657 N N . CYS A 1 86 ? -28.609 9.490 14.241 1.00 39.38 86 CYS A N 1
ATOM 658 C CA . CYS A 1 86 ? -28.697 9.589 12.789 1.00 39.38 86 CYS A CA 1
ATOM 659 C C . CYS A 1 86 ? -27.282 9.689 12.197 1.00 39.38 86 CYS A C 1
ATOM 661 O O . CYS A 1 86 ? -26.679 10.760 12.202 1.00 39.38 86 CYS A O 1
ATOM 663 N N . VAL A 1 87 ? -26.741 8.583 11.678 1.00 44.19 87 VAL A N 1
ATOM 664 C CA . VAL A 1 87 ? -25.531 8.626 10.841 1.00 44.19 87 VAL A CA 1
ATOM 665 C C . VAL A 1 87 ? -25.954 9.036 9.435 1.00 44.19 87 VAL A C 1
ATOM 667 O O . VAL A 1 87 ? -26.399 8.210 8.640 1.00 44.19 87 VAL A O 1
ATOM 670 N N . ALA A 1 88 ? -25.856 10.331 9.143 1.00 38.81 88 ALA A N 1
ATOM 671 C CA . ALA A 1 88 ? -25.948 10.838 7.783 1.00 38.81 88 ALA A CA 1
ATOM 672 C C . ALA A 1 88 ? -24.656 10.474 7.032 1.00 38.81 88 ALA A C 1
ATOM 674 O O . ALA A 1 88 ? -23.562 10.875 7.425 1.00 38.81 88 ALA A O 1
ATOM 675 N N . LEU A 1 89 ? -24.795 9.675 5.975 1.00 37.25 89 LEU A N 1
ATOM 676 C CA . LEU A 1 89 ? -23.733 9.359 5.026 1.00 37.25 89 LEU A CA 1
ATOM 677 C C . LEU A 1 89 ? -23.601 10.561 4.068 1.00 37.25 89 LEU A C 1
ATOM 679 O O . LEU A 1 89 ? -24.540 10.826 3.317 1.00 37.25 89 LEU A O 1
ATOM 683 N N . LEU A 1 90 ? -22.491 11.303 4.142 1.00 43.31 90 LEU A N 1
ATOM 684 C CA . LEU A 1 90 ? -22.077 12.272 3.114 1.00 43.31 90 LEU A CA 1
ATOM 685 C C . LEU A 1 90 ? -21.257 11.567 2.029 1.00 43.31 90 LEU A C 1
ATOM 687 O O . LEU A 1 90 ? -20.475 10.655 2.390 1.00 43.31 90 LEU A O 1
#

pLDDT: mean 83.8, std 18.32, range [37.25, 97.75]

Sequence (90 aa):
MGFKKTLGEPKGQRADYSYPLENGGRIHLLDYGDHYRAHRDNVDPDRDPIGHLIYDSPRIALALGAIVGGLLGKSSSKGDKTEGFCVALL

Organism: NCBI:txid683846